Protein AF-A0A353CYJ3-F1 (afdb_monomer_lite)

Radius of gyration: 18.53 Å; chains: 1; bounding box: 49×43×52 Å

Sequence (168 aa):
MKIVYVRSYFSKFKTLYDYLEEALQRAGHEVYPFDYRAYGIPSRIRKYNKYIEDVGLYKINRDFTRLVEEVRPDMLLMLHGFTITASTLQNLKEKYGMITVNWLCDYPREFDIACHYASQFDHFLVSGSDALRRLRLAGHKNVHLFPFACEPLYHKPVELSPEEEKKL

pLDDT: mean 89.21, std 8.88, range [59.59, 98.06]

Foldseek 3Di:
DEEEEEDADDPPDDDPSNLVQVVCVVVVYHYHYDHLCVLDDPPVRCVVDVVSVVVSLVVSLVVVLVVCVVRLGQAYEYEPDPSHPLVSLQVSCVVRVHQYEYEDQDDDPPLVSVLVCLVSGQAYEYQDPVSQVVSVVVVRDRYYHDHDDDRPVPDDDDDDDPVRVVVD

Structure (mmCIF, N/CA/C/O backbone):
data_AF-A0A353CYJ3-F1
#
_entry.id   AF-A0A353CYJ3-F1
#
loop_
_atom_site.group_PDB
_atom_site.id
_atom_site.type_symbol
_atom_site.label_atom_id
_atom_site.label_alt_id
_atom_site.label_comp_id
_atom_site.label_asym_id
_atom_site.label_entity_id
_atom_site.label_seq_id
_atom_site.pdbx_PDB_ins_code
_atom_site.Cartn_x
_atom_site.Cartn_y
_atom_site.Cartn_z
_atom_site.occupancy
_atom_site.B_iso_or_equiv
_atom_site.auth_seq_id
_atom_site.auth_comp_id
_atom_site.auth_asym_id
_atom_site.auth_atom_id
_atom_site.pdbx_PDB_model_num
ATOM 1 N N . MET A 1 1 ? -5.037 -16.426 -2.507 1.00 96.19 1 MET A N 1
ATOM 2 C CA . MET A 1 1 ? -5.559 -15.582 -1.412 1.00 96.19 1 MET A CA 1
ATOM 3 C C . MET A 1 1 ? -6.275 -14.388 -2.013 1.00 96.19 1 MET A C 1
ATOM 5 O O . MET A 1 1 ? -5.956 -14.027 -3.145 1.00 96.19 1 MET A O 1
ATOM 9 N N . LYS A 1 2 ? -7.225 -13.808 -1.282 1.00 98.00 2 LYS A N 1
ATOM 10 C CA . LYS A 1 2 ? -7.931 -12.583 -1.660 1.00 98.00 2 LYS A CA 1
ATOM 11 C C . LYS A 1 2 ? -7.143 -11.373 -1.185 1.00 98.00 2 LYS A C 1
ATOM 13 O O . LYS A 1 2 ? -6.887 -11.229 0.010 1.00 98.00 2 LYS A O 1
ATOM 18 N N . ILE A 1 3 ? -6.770 -10.506 -2.114 1.00 98.00 3 ILE A N 1
ATOM 19 C CA . ILE A 1 3 ? -5.960 -9.321 -1.847 1.00 98.00 3 ILE A CA 1
ATOM 20 C C . ILE A 1 3 ? -6.766 -8.093 -2.238 1.00 98.00 3 ILE A C 1
ATOM 22 O O . ILE A 1 3 ? -7.074 -7.908 -3.414 1.00 98.00 3 ILE A O 1
ATOM 26 N N . VAL A 1 4 ? -7.071 -7.225 -1.275 1.00 97.00 4 VAL A N 1
ATOM 27 C CA . VAL A 1 4 ? -7.493 -5.860 -1.610 1.00 97.00 4 VAL A CA 1
ATOM 28 C C . VAL A 1 4 ? -6.241 -5.045 -1.890 1.00 97.00 4 VAL A C 1
ATOM 30 O O . VAL A 1 4 ? -5.333 -4.967 -1.062 1.00 97.00 4 VAL A O 1
ATOM 33 N N . TYR A 1 5 ? -6.190 -4.449 -3.075 1.00 95.00 5 TYR A N 1
ATOM 34 C CA . TYR A 1 5 ? -5.013 -3.768 -3.594 1.00 95.00 5 TYR A CA 1
ATOM 35 C C . TYR A 1 5 ? -5.312 -2.287 -3.826 1.00 95.00 5 TYR A C 1
ATOM 37 O O . TYR A 1 5 ? -5.994 -1.911 -4.780 1.00 95.00 5 TYR A O 1
ATOM 45 N N . VAL A 1 6 ? -4.828 -1.428 -2.929 1.00 91.62 6 VAL A N 1
ATOM 46 C CA . VAL A 1 6 ? -5.058 0.019 -3.012 1.00 91.62 6 VAL A CA 1
ATOM 47 C C . VAL A 1 6 ? -4.042 0.634 -3.959 1.00 91.62 6 VAL A C 1
ATOM 49 O O . VAL A 1 6 ? -2.834 0.585 -3.715 1.00 91.62 6 VAL A O 1
ATOM 52 N N . ARG A 1 7 ? -4.549 1.244 -5.031 1.00 88.69 7 ARG A N 1
ATOM 53 C CA . ARG A 1 7 ? -3.745 1.745 -6.144 1.00 88.69 7 ARG A CA 1
ATOM 54 C C . ARG A 1 7 ? -4.196 3.116 -6.624 1.00 88.69 7 ARG A C 1
ATOM 56 O O . ARG A 1 7 ? -5.232 3.636 -6.220 1.00 88.69 7 ARG A O 1
ATOM 63 N N . SER A 1 8 ? -3.385 3.684 -7.508 1.00 84.19 8 SER A N 1
ATOM 64 C CA . SER A 1 8 ? -3.654 4.924 -8.227 1.00 84.19 8 SER A CA 1
ATOM 65 C C . SER A 1 8 ? -3.733 4.612 -9.718 1.00 84.19 8 SER A C 1
ATOM 67 O O . SER A 1 8 ? -2.693 4.418 -10.347 1.00 84.19 8 SER A O 1
ATOM 69 N N . TYR A 1 9 ? -4.935 4.590 -10.294 1.00 81.75 9 TYR A N 1
ATOM 70 C CA . TYR A 1 9 ? -5.086 4.281 -11.717 1.00 81.75 9 TYR A CA 1
ATOM 71 C C . TYR A 1 9 ? -4.735 5.476 -12.616 1.00 81.75 9 TYR A C 1
ATOM 73 O O . TYR A 1 9 ? -5.117 6.624 -12.358 1.00 81.75 9 TYR A O 1
ATOM 81 N N . PHE A 1 10 ? -4.026 5.191 -13.710 1.00 80.12 10 PHE A N 1
ATOM 82 C CA . PHE A 1 10 ? -3.697 6.151 -14.759 1.00 80.12 10 PHE A CA 1
ATOM 83 C C . PHE A 1 10 ? -4.074 5.577 -16.126 1.00 80.12 10 PHE A C 1
ATOM 85 O O . PHE A 1 10 ? -3.464 4.637 -16.611 1.00 80.12 10 PHE A O 1
ATOM 92 N N . SER A 1 11 ? -5.052 6.188 -16.796 1.00 79.19 11 SER A N 1
ATOM 93 C CA . SER A 1 11 ? -5.607 5.659 -18.053 1.00 79.19 11 SER A CA 1
ATOM 94 C C . SER A 1 11 ? -4.706 5.806 -19.284 1.00 79.19 11 SER A C 1
ATOM 96 O O . SER A 1 11 ? -5.012 5.237 -20.327 1.00 79.19 11 SER A O 1
ATOM 98 N N . LYS A 1 12 ? -3.632 6.603 -19.210 1.00 84.38 12 LYS A N 1
ATOM 99 C CA . LYS A 1 12 ? -2.816 6.956 -20.386 1.00 84.38 12 LYS A CA 1
ATOM 100 C C . LYS A 1 12 ? -1.708 5.953 -20.700 1.00 84.38 12 LYS A C 1
ATOM 102 O O . LYS A 1 12 ? -1.283 5.886 -21.847 1.00 84.38 12 LYS A O 1
ATOM 107 N N . PHE A 1 13 ? -1.200 5.240 -19.701 1.00 84.75 13 PHE A N 1
ATOM 108 C CA . PHE A 1 13 ? -0.114 4.274 -19.857 1.00 84.75 13 PHE A CA 1
ATOM 109 C C . PHE A 1 13 ? -0.072 3.343 -18.647 1.00 84.75 13 PHE A C 1
ATOM 111 O O . PHE A 1 13 ? -0.499 3.732 -17.560 1.00 84.75 13 PHE A O 1
ATOM 118 N N . LYS A 1 14 ? 0.475 2.135 -18.834 1.00 86.62 14 LYS A N 1
ATOM 119 C CA . LYS A 1 14 ? 0.692 1.196 -17.732 1.00 86.62 14 LYS A CA 1
ATOM 120 C C . LYS A 1 14 ? 1.740 1.730 -16.775 1.00 86.62 14 LYS A C 1
ATOM 122 O O . LYS A 1 14 ? 2.805 2.199 -17.175 1.00 86.62 14 LYS A O 1
ATOM 127 N N . THR A 1 15 ? 1.436 1.608 -15.501 1.00 89.06 15 THR A N 1
ATOM 128 C CA . THR A 1 15 ? 2.282 2.041 -14.402 1.00 89.06 15 THR A CA 1
ATOM 129 C C . THR A 1 15 ? 2.729 0.844 -13.578 1.00 89.06 15 THR A C 1
ATOM 131 O O . THR A 1 15 ? 2.244 -0.272 -13.758 1.00 89.06 15 THR A O 1
ATOM 134 N N . LEU A 1 16 ? 3.621 1.090 -12.616 1.00 88.75 16 LEU A N 1
ATOM 135 C CA . LEU A 1 16 ? 3.968 0.119 -11.578 1.00 88.75 16 LEU A CA 1
ATOM 136 C C . LEU A 1 16 ? 2.727 -0.560 -10.977 1.00 88.75 16 LEU A C 1
ATOM 138 O O . LEU A 1 16 ? 2.743 -1.766 -10.745 1.00 88.75 16 LEU A O 1
ATOM 142 N N . TYR A 1 17 ? 1.654 0.208 -10.760 1.00 90.25 17 TYR A N 1
ATOM 143 C CA . TYR A 1 17 ? 0.425 -0.298 -10.165 1.00 90.25 17 TYR A CA 1
ATOM 144 C C . TYR A 1 17 ? -0.205 -1.418 -11.003 1.00 90.25 17 TYR A C 1
ATOM 146 O O . TYR A 1 17 ? -0.696 -2.395 -10.438 1.00 90.25 17 TYR A O 1
ATOM 154 N N . ASP A 1 18 ? -0.163 -1.288 -12.329 1.00 91.12 18 ASP A N 1
ATOM 155 C CA . ASP A 1 18 ? -0.728 -2.263 -13.262 1.00 91.12 18 ASP A CA 1
ATOM 156 C C . ASP A 1 18 ? 0.155 -3.512 -13.342 1.00 91.12 18 ASP A C 1
ATOM 158 O O . ASP A 1 18 ? -0.346 -4.629 -13.248 1.00 91.12 18 ASP A O 1
ATOM 162 N N . TYR A 1 19 ? 1.481 -3.340 -13.419 1.00 91.56 19 TYR A N 1
ATOM 163 C CA . TYR A 1 19 ? 2.414 -4.472 -13.446 1.00 91.56 19 TYR A CA 1
ATOM 164 C C . TYR A 1 19 ? 2.312 -5.344 -12.192 1.00 91.56 19 TYR A C 1
ATOM 166 O O . TYR A 1 19 ? 2.336 -6.569 -12.290 1.00 91.56 19 TYR A O 1
ATOM 174 N N . LEU A 1 20 ? 2.158 -4.724 -11.020 1.00 91.75 20 LEU A N 1
ATOM 175 C CA . LEU A 1 20 ? 2.014 -5.436 -9.753 1.00 91.75 20 LEU A CA 1
ATOM 176 C C . LEU A 1 20 ? 0.679 -6.167 -9.633 1.00 91.75 20 LEU A C 1
ATOM 178 O O . LEU A 1 20 ? 0.658 -7.303 -9.171 1.00 91.75 20 LEU A O 1
ATOM 182 N N . GLU A 1 21 ? -0.422 -5.552 -10.068 1.00 93.62 21 GLU A N 1
ATOM 183 C CA . GLU A 1 21 ? -1.724 -6.223 -10.099 1.00 93.62 21 GLU A CA 1
ATOM 184 C C . GLU A 1 21 ? -1.678 -7.470 -10.984 1.00 93.62 21 GLU A C 1
ATOM 186 O O . GLU A 1 21 ? -2.061 -8.554 -10.544 1.00 93.62 21 GLU A O 1
ATOM 191 N N . GLU A 1 22 ? -1.126 -7.341 -12.193 1.00 93.38 22 GLU A N 1
ATOM 192 C CA . GLU A 1 22 ? -0.970 -8.471 -13.106 1.00 93.38 22 GLU A CA 1
ATOM 193 C C . GLU A 1 22 ? -0.032 -9.545 -12.529 1.00 93.38 22 GLU A C 1
ATOM 195 O O . GLU A 1 22 ? -0.289 -10.739 -12.685 1.00 93.38 22 GLU A O 1
ATOM 200 N N . ALA A 1 23 ? 1.050 -9.152 -11.848 1.00 93.31 23 ALA A N 1
ATOM 201 C CA . ALA A 1 23 ? 1.973 -10.089 -11.209 1.00 93.31 23 ALA A CA 1
ATOM 202 C C . ALA A 1 23 ? 1.305 -10.873 -10.069 1.00 93.31 23 ALA A C 1
ATOM 204 O O . ALA A 1 23 ? 1.476 -12.090 -9.985 1.00 93.31 23 ALA A O 1
ATOM 205 N N . LEU A 1 24 ? 0.498 -10.212 -9.233 1.00 95.06 24 LEU A N 1
ATOM 206 C CA . LEU A 1 24 ? -0.276 -10.861 -8.170 1.00 95.06 24 LEU A CA 1
ATOM 207 C C . LEU A 1 24 ? -1.315 -11.836 -8.741 1.00 95.06 24 LEU A C 1
ATOM 209 O O . LEU A 1 24 ? -1.456 -12.951 -8.240 1.00 95.06 24 LEU A O 1
ATOM 213 N N . GLN A 1 25 ? -2.002 -11.450 -9.817 1.00 96.31 25 GLN A N 1
ATOM 214 C CA . GLN A 1 25 ? -2.949 -12.326 -10.512 1.00 96.31 25 GLN A CA 1
ATOM 215 C C . GLN A 1 25 ? -2.245 -13.556 -11.100 1.00 96.31 25 GLN A C 1
ATOM 217 O O . GLN A 1 25 ? -2.704 -14.681 -10.903 1.00 96.31 25 GLN A O 1
ATOM 222 N N . ARG A 1 26 ? -1.089 -13.377 -11.758 1.00 95.19 26 ARG A N 1
ATOM 223 C CA . ARG A 1 26 ? -0.274 -14.490 -12.284 1.00 95.19 26 ARG A CA 1
ATOM 224 C C . ARG A 1 26 ? 0.255 -15.415 -11.191 1.00 95.19 26 ARG A C 1
ATOM 226 O O . ARG A 1 26 ? 0.405 -16.607 -11.439 1.00 95.19 26 ARG A O 1
ATOM 233 N N . ALA A 1 27 ? 0.497 -14.893 -9.991 1.00 95.25 27 ALA A N 1
ATOM 234 C CA . ALA A 1 27 ? 0.847 -15.693 -8.819 1.00 95.25 27 ALA A CA 1
ATOM 235 C C . ALA A 1 27 ? -0.341 -16.504 -8.249 1.00 95.25 27 ALA A C 1
ATOM 237 O O . ALA A 1 27 ? -0.180 -17.215 -7.258 1.00 95.25 27 ALA A O 1
ATOM 238 N N . GLY A 1 28 ? -1.532 -16.424 -8.859 1.00 97.69 28 GLY A N 1
ATOM 239 C CA . GLY A 1 28 ? -2.719 -17.179 -8.454 1.00 97.69 28 GLY A CA 1
ATOM 240 C C . GLY A 1 28 ? -3.499 -16.527 -7.312 1.00 97.69 28 GLY A C 1
ATOM 241 O O . GLY A 1 28 ? -4.145 -17.217 -6.521 1.00 97.69 28 GLY A O 1
ATOM 242 N N . HIS A 1 29 ? -3.404 -15.206 -7.156 1.00 98.06 29 HIS A N 1
ATOM 243 C CA . HIS A 1 29 ? -4.178 -14.462 -6.165 1.00 98.06 29 HIS A CA 1
ATOM 244 C C . HIS A 1 29 ? -5.420 -13.818 -6.786 1.00 98.06 29 HIS A C 1
ATOM 246 O O . HIS A 1 29 ? -5.403 -13.361 -7.927 1.00 98.06 29 HIS A O 1
ATOM 252 N N . GLU A 1 30 ? -6.496 -13.748 -6.006 1.00 98.06 30 GLU A N 1
ATOM 253 C CA .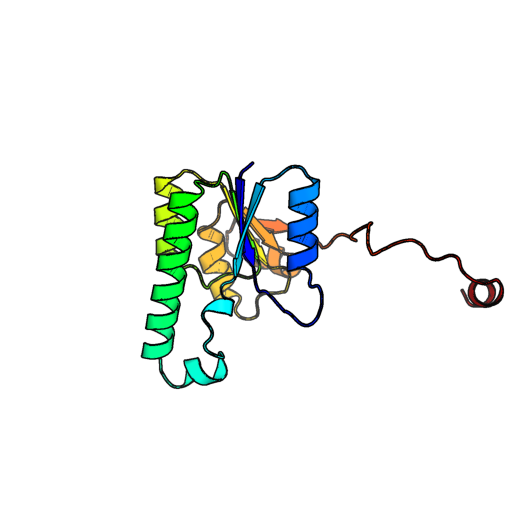 GLU A 1 30 ? -7.692 -12.987 -6.356 1.00 98.06 30 GLU A CA 1
ATOM 254 C C . GLU A 1 30 ? -7.462 -11.537 -5.935 1.00 98.06 30 GLU A C 1
ATOM 256 O O . GLU A 1 30 ? -7.391 -11.236 -4.743 1.00 98.06 30 GLU A O 1
ATOM 261 N N . VAL A 1 31 ? -7.290 -10.642 -6.907 1.00 97.88 31 VAL A N 1
ATOM 262 C CA . VAL A 1 31 ? -6.934 -9.243 -6.650 1.00 97.88 31 VAL A CA 1
ATOM 263 C C . VAL A 1 31 ? -8.147 -8.345 -6.852 1.00 97.88 31 VAL A C 1
ATOM 265 O O . VAL A 1 31 ? -8.756 -8.339 -7.919 1.00 97.88 31 VAL A O 1
ATOM 268 N N . TYR A 1 32 ? -8.461 -7.556 -5.829 1.00 97.00 32 TYR A N 1
ATOM 269 C CA . TYR A 1 32 ? -9.568 -6.608 -5.794 1.00 97.00 32 TYR A CA 1
ATOM 270 C C . TYR A 1 32 ? -9.002 -5.185 -5.727 1.00 97.00 32 TYR A C 1
ATOM 272 O O . TYR A 1 32 ? -8.662 -4.704 -4.638 1.00 97.00 32 TYR A O 1
ATOM 280 N N . PRO A 1 33 ? -8.833 -4.505 -6.874 1.00 94.19 33 PRO A N 1
ATOM 281 C CA . PRO A 1 33 ? -8.248 -3.176 -6.900 1.00 94.19 33 PRO A CA 1
ATOM 282 C C . PRO A 1 33 ? -9.196 -2.134 -6.297 1.00 94.19 33 PRO A C 1
ATOM 284 O O . PRO A 1 33 ? -10.379 -2.076 -6.628 1.00 94.19 33 PRO A O 1
ATOM 287 N N . PHE A 1 34 ? -8.649 -1.245 -5.472 1.00 93.75 34 PHE A N 1
ATOM 288 C CA . PHE A 1 34 ? -9.327 -0.051 -4.978 1.00 93.75 34 PHE A CA 1
ATOM 289 C C . PHE A 1 34 ? -8.580 1.194 -5.459 1.00 93.75 34 PHE A C 1
ATOM 291 O O . PHE A 1 34 ? -7.478 1.489 -4.991 1.00 93.75 34 PHE A O 1
ATOM 298 N N . ASP A 1 35 ? -9.171 1.922 -6.408 1.00 90.19 35 ASP A N 1
ATOM 299 C CA . ASP A 1 35 ? -8.594 3.158 -6.936 1.00 90.19 35 ASP A CA 1
ATOM 300 C C . ASP A 1 35 ? -9.099 4.381 -6.165 1.00 90.19 35 ASP A C 1
ATOM 302 O O . ASP A 1 35 ? -10.211 4.871 -6.374 1.00 90.19 35 ASP A O 1
ATOM 306 N N . TYR A 1 36 ? -8.250 4.928 -5.297 1.00 82.94 36 TYR A N 1
ATOM 307 C CA . TYR A 1 36 ? -8.608 6.114 -4.520 1.00 82.94 36 TYR A CA 1
ATOM 308 C C . TYR A 1 36 ? -8.691 7.388 -5.381 1.00 82.94 36 TYR A C 1
ATOM 310 O O . TYR A 1 36 ? -9.268 8.389 -4.947 1.00 82.94 36 TYR A O 1
ATOM 318 N N . ARG A 1 37 ? -8.135 7.393 -6.603 1.00 78.06 37 ARG A N 1
ATOM 319 C CA . ARG A 1 37 ? -8.169 8.570 -7.490 1.00 78.06 37 ARG A CA 1
ATOM 320 C C . ARG A 1 37 ? -9.506 8.762 -8.182 1.00 78.06 37 ARG A C 1
ATOM 322 O O . ARG A 1 37 ? -9.809 9.895 -8.559 1.00 78.06 37 ARG A O 1
ATOM 329 N N . ALA A 1 38 ? -10.330 7.719 -8.257 1.00 77.75 38 ALA A N 1
ATOM 330 C CA . ALA A 1 38 ? -11.704 7.804 -8.744 1.00 77.75 38 ALA A CA 1
ATOM 331 C C . ALA A 1 38 ? -12.562 8.813 -7.950 1.00 77.75 38 ALA A C 1
ATOM 333 O O . ALA A 1 38 ? -13.542 9.345 -8.464 1.00 77.75 38 ALA A O 1
ATOM 334 N N . TYR A 1 39 ? -12.162 9.137 -6.715 1.00 73.88 39 TYR A N 1
ATOM 335 C CA . TYR A 1 39 ? -12.851 10.085 -5.835 1.00 73.88 39 TYR A CA 1
ATOM 336 C C . TYR A 1 39 ? -12.506 11.559 -6.108 1.00 73.88 39 TYR A C 1
ATOM 338 O O . TYR A 1 39 ? -13.093 12.447 -5.495 1.00 73.88 39 TYR A O 1
ATOM 346 N N . GLY A 1 40 ? -11.597 11.815 -7.057 1.00 62.00 40 GLY A N 1
ATOM 347 C CA . GLY A 1 40 ? -11.664 12.959 -7.962 1.00 62.00 40 GLY A CA 1
ATOM 348 C C . GLY A 1 40 ? -11.851 14.339 -7.338 1.00 62.00 40 GLY A C 1
ATOM 349 O O . GLY A 1 40 ? -12.801 15.029 -7.684 1.00 62.00 40 GLY A O 1
ATOM 350 N N . ILE A 1 41 ? -10.912 14.795 -6.503 1.00 62.72 41 ILE A N 1
ATOM 351 C CA . ILE A 1 41 ? -10.714 16.237 -6.287 1.00 62.72 41 ILE A CA 1
ATOM 352 C C . ILE A 1 41 ? -9.221 16.525 -6.425 1.00 62.72 41 ILE A C 1
ATOM 354 O O . ILE A 1 41 ? -8.438 16.059 -5.590 1.00 62.72 41 ILE A O 1
ATOM 358 N N . PRO A 1 42 ? -8.797 17.254 -7.477 1.00 65.12 42 PRO A N 1
ATOM 359 C CA . PRO A 1 42 ? -7.402 17.619 -7.664 1.00 65.12 42 PRO A CA 1
ATOM 360 C C . PRO A 1 42 ? -6.823 18.207 -6.379 1.00 65.12 42 PRO A C 1
ATOM 362 O O . PRO A 1 42 ? -7.428 19.085 -5.761 1.00 65.12 42 PRO A O 1
ATOM 365 N N . SER A 1 43 ? -5.629 17.759 -5.991 1.00 61.47 43 SER A N 1
ATOM 366 C CA . SER A 1 43 ? -4.955 18.217 -4.767 1.00 61.47 43 SER A CA 1
ATOM 367 C C . SER A 1 43 ? -4.822 19.742 -4.700 1.00 61.47 43 SER A C 1
ATOM 369 O O . SER A 1 43 ? -4.863 20.324 -3.622 1.00 61.47 43 SER A O 1
ATOM 371 N N . ARG A 1 44 ? -4.732 20.406 -5.860 1.00 63.88 44 ARG A N 1
ATOM 372 C CA . ARG A 1 44 ? -4.721 21.870 -5.981 1.00 63.88 44 ARG A CA 1
ATOM 373 C C . ARG A 1 44 ? -6.016 22.527 -5.500 1.00 63.88 44 ARG A C 1
ATOM 375 O O . ARG A 1 44 ? -5.941 23.607 -4.945 1.00 63.88 44 ARG A O 1
ATOM 382 N N . ILE A 1 45 ? -7.168 21.884 -5.685 1.00 63.16 45 ILE A N 1
ATOM 383 C CA . ILE A 1 45 ? -8.483 22.396 -5.270 1.00 63.16 45 ILE A CA 1
ATOM 384 C C . ILE A 1 45 ? -8.741 22.070 -3.791 1.00 63.16 45 ILE A C 1
ATOM 386 O O . ILE A 1 45 ? -9.213 22.932 -3.055 1.00 63.16 45 ILE A O 1
ATOM 390 N N . ARG A 1 46 ? -8.340 20.874 -3.322 1.00 59.59 46 ARG A N 1
ATOM 391 C CA . ARG A 1 46 ? -8.419 20.479 -1.896 1.00 59.59 46 ARG A CA 1
ATOM 392 C C . ARG A 1 46 ? -7.731 21.477 -0.962 1.00 59.59 46 ARG A C 1
ATOM 394 O O . ARG A 1 46 ? -8.277 21.801 0.084 1.00 59.59 46 ARG A O 1
ATOM 401 N N . LYS A 1 47 ? -6.586 22.031 -1.377 1.00 63.69 47 LYS A N 1
ATOM 402 C CA . LYS A 1 47 ? -5.811 22.999 -0.579 1.00 63.69 47 LYS A CA 1
ATOM 403 C C . LYS A 1 47 ? -6.559 24.288 -0.222 1.00 63.69 47 LYS A C 1
ATOM 405 O O . LYS A 1 47 ? -6.163 24.948 0.730 1.00 63.69 47 LYS A O 1
ATOM 410 N N . TYR A 1 48 ? -7.605 24.654 -0.964 1.00 67.25 48 TYR A N 1
ATOM 411 C CA . TYR A 1 48 ? -8.361 25.884 -0.713 1.00 67.25 48 TYR A CA 1
ATOM 412 C C . TYR A 1 48 ? -9.577 25.675 0.194 1.00 67.25 48 TYR A C 1
ATOM 414 O O . TYR A 1 48 ? -10.110 26.651 0.716 1.00 67.25 48 TYR A O 1
ATOM 422 N N . ASN A 1 49 ? -10.031 24.432 0.394 1.00 72.94 49 ASN A N 1
ATOM 423 C CA . ASN A 1 49 ? -11.204 24.151 1.214 1.00 72.94 49 ASN A CA 1
ATOM 424 C C . ASN A 1 49 ? -11.088 22.795 1.925 1.00 72.94 49 ASN A C 1
ATOM 426 O O . ASN A 1 49 ? -11.335 21.737 1.342 1.00 72.94 49 ASN A O 1
ATOM 430 N N . LYS A 1 50 ? -10.779 22.858 3.224 1.00 74.00 50 LYS A N 1
ATOM 431 C CA . LYS A 1 50 ? -10.647 21.700 4.117 1.00 74.00 50 LYS A CA 1
ATOM 432 C C . LYS A 1 50 ? -11.912 20.831 4.168 1.00 74.00 50 LYS A C 1
ATOM 434 O O . LYS A 1 50 ? -11.811 19.613 4.200 1.00 74.00 50 LYS A O 1
ATOM 439 N N . TYR A 1 51 ? -13.100 21.432 4.096 1.00 77.62 51 TYR A N 1
ATOM 440 C CA . TYR A 1 51 ? -14.364 20.690 4.136 1.00 77.62 51 TYR A CA 1
ATOM 441 C C . TYR A 1 51 ? -14.520 19.751 2.932 1.00 77.62 51 TYR A C 1
ATOM 443 O O . TYR A 1 51 ? -14.968 18.615 3.064 1.00 77.62 51 TYR A O 1
ATOM 451 N N . ILE A 1 52 ? -14.099 20.206 1.750 1.00 76.81 52 ILE A N 1
ATOM 452 C CA . ILE A 1 52 ? -14.130 19.406 0.520 1.00 76.81 52 ILE A CA 1
ATOM 453 C C . ILE A 1 52 ? -13.172 18.208 0.627 1.00 76.81 52 ILE A C 1
ATOM 455 O O . ILE A 1 52 ? -13.489 17.103 0.183 1.00 76.81 52 ILE A O 1
ATOM 459 N N . GLU A 1 53 ? -12.007 18.420 1.235 1.00 76.81 53 GLU A N 1
ATOM 460 C CA . GLU A 1 53 ? -11.050 17.360 1.537 1.00 76.81 53 GLU A CA 1
ATOM 461 C C . GLU A 1 53 ? -11.611 16.335 2.532 1.00 76.81 53 GLU A C 1
ATOM 463 O O . GLU A 1 53 ? -11.540 15.136 2.256 1.00 76.81 53 GLU A O 1
ATOM 468 N N . ASP A 1 54 ? -12.224 16.790 3.623 1.00 81.56 54 ASP A N 1
ATOM 469 C CA . ASP A 1 54 ? -12.781 15.923 4.664 1.00 81.56 54 ASP A CA 1
ATOM 470 C C . ASP A 1 54 ? -13.944 15.066 4.130 1.00 81.56 54 ASP A C 1
ATOM 472 O O . ASP A 1 54 ? -13.992 13.857 4.369 1.00 81.56 54 ASP A O 1
ATOM 476 N N . VAL A 1 55 ? -14.844 15.646 3.324 1.00 83.25 55 VAL A N 1
ATOM 477 C CA . VAL A 1 55 ? -15.932 14.900 2.662 1.00 83.25 55 VAL A CA 1
ATOM 478 C C . VAL A 1 55 ? -15.378 13.870 1.673 1.00 83.25 55 VAL A C 1
ATOM 480 O O . VAL A 1 55 ? -15.859 12.734 1.620 1.00 83.25 55 VAL A O 1
ATOM 483 N N . GLY A 1 56 ? -14.347 14.239 0.906 1.00 84.12 56 GLY A N 1
ATOM 484 C CA . GLY A 1 56 ? -13.664 13.320 -0.003 1.00 84.12 56 GLY A CA 1
ATOM 485 C C . GLY A 1 56 ? -13.036 12.140 0.741 1.00 84.12 56 GLY A C 1
ATOM 486 O O . GLY A 1 56 ? -13.251 10.989 0.363 1.00 84.12 56 GLY A O 1
ATOM 487 N N . LEU A 1 57 ? -12.318 12.410 1.835 1.00 85.31 57 LEU A N 1
ATOM 488 C CA . LEU A 1 57 ? -11.709 11.385 2.687 1.00 85.31 57 LEU A CA 1
ATOM 489 C C . LEU A 1 57 ? -12.757 10.477 3.334 1.00 85.31 57 LEU A C 1
ATOM 491 O O . LEU A 1 57 ? -12.578 9.257 3.326 1.00 85.31 57 LEU A O 1
ATOM 495 N N . TYR A 1 58 ? -13.860 11.036 3.835 1.00 88.62 58 TYR A N 1
ATOM 496 C CA . TYR A 1 58 ? -14.970 10.253 4.376 1.00 88.62 58 TYR A CA 1
ATOM 497 C C . TYR A 1 58 ? -15.527 9.285 3.328 1.00 88.62 58 TYR A C 1
ATOM 499 O O . TYR A 1 58 ? -15.677 8.093 3.598 1.00 88.62 58 TYR A O 1
ATOM 507 N N . LYS A 1 59 ? -15.782 9.772 2.107 1.00 89.94 59 LYS A N 1
ATOM 508 C CA . LYS A 1 59 ? -16.308 8.941 1.020 1.00 89.94 59 LYS A CA 1
ATOM 509 C C . LYS A 1 59 ? -15.339 7.816 0.639 1.00 89.94 59 LYS A C 1
ATOM 511 O O . LYS A 1 59 ? -15.780 6.676 0.514 1.00 89.94 59 LYS A O 1
ATOM 516 N N . ILE A 1 60 ? -14.044 8.123 0.515 1.00 90.69 60 ILE A N 1
ATOM 517 C CA . ILE A 1 60 ? -12.998 7.130 0.223 1.00 90.69 60 ILE A CA 1
ATOM 518 C C . ILE A 1 60 ? -12.987 6.035 1.295 1.00 90.69 60 ILE A C 1
ATOM 520 O O . ILE A 1 60 ? -13.050 4.857 0.962 1.00 90.69 60 ILE A O 1
ATOM 524 N N . ASN A 1 61 ? -12.948 6.406 2.578 1.00 93.19 61 ASN A N 1
ATOM 525 C CA . ASN A 1 61 ? -12.856 5.439 3.676 1.00 93.19 61 ASN A CA 1
ATOM 526 C C . ASN A 1 61 ? -14.136 4.608 3.835 1.00 93.19 61 ASN A C 1
ATOM 528 O O . ASN A 1 61 ? -14.058 3.412 4.118 1.00 93.19 61 ASN A O 1
ATOM 532 N N . ARG A 1 62 ? -15.311 5.203 3.599 1.00 94.06 62 ARG A N 1
ATOM 533 C CA . ARG A 1 62 ? -16.593 4.488 3.596 1.00 94.06 62 ARG A CA 1
ATOM 534 C C . ARG A 1 62 ? -16.646 3.430 2.497 1.00 94.06 62 ARG A C 1
ATOM 536 O O . ARG A 1 62 ? -17.039 2.298 2.759 1.00 94.06 62 ARG A O 1
ATOM 543 N N . ASP A 1 63 ? -16.286 3.793 1.273 1.00 94.38 63 ASP A N 1
ATOM 544 C CA . ASP A 1 63 ? -16.374 2.871 0.141 1.00 94.38 63 ASP A CA 1
ATOM 545 C C . ASP A 1 63 ? -15.263 1.810 0.199 1.00 94.38 63 ASP A C 1
ATOM 547 O O . ASP A 1 63 ? -15.518 0.645 -0.094 1.00 94.38 63 ASP A O 1
ATOM 551 N N . PHE A 1 64 ? -14.071 2.178 0.680 1.00 95.19 64 PHE A N 1
ATOM 552 C CA . PHE A 1 64 ? -13.012 1.223 1.004 1.00 95.19 64 PHE A CA 1
ATOM 553 C C . PHE A 1 64 ? -13.468 0.205 2.053 1.00 95.19 64 PHE A C 1
ATOM 555 O O . PHE A 1 64 ? -13.285 -0.995 1.866 1.00 95.19 64 PHE A O 1
ATOM 562 N N . THR A 1 65 ? -14.108 0.677 3.129 1.00 96.44 65 THR A N 1
ATOM 563 C CA . THR A 1 65 ? -14.690 -0.191 4.160 1.00 96.44 65 THR A CA 1
ATOM 564 C C . THR A 1 65 ? -15.638 -1.192 3.520 1.00 96.44 65 THR A C 1
ATOM 566 O O . THR A 1 65 ? -15.405 -2.386 3.661 1.00 96.44 65 THR A O 1
ATOM 569 N N . ARG A 1 66 ? -16.628 -0.728 2.744 1.00 96.94 66 ARG A N 1
ATOM 570 C CA . ARG A 1 66 ? -17.602 -1.597 2.059 1.00 96.94 66 ARG A CA 1
ATOM 571 C C . ARG A 1 66 ? -16.932 -2.688 1.229 1.00 96.94 66 ARG A C 1
ATOM 573 O O . ARG A 1 66 ? -17.268 -3.853 1.406 1.00 96.94 66 ARG A O 1
ATOM 580 N N . LEU A 1 67 ? -15.938 -2.330 0.412 1.00 97.12 67 LEU A N 1
ATOM 581 C CA . LEU A 1 67 ? -15.186 -3.307 -0.377 1.00 97.12 67 LEU A CA 1
ATOM 582 C C . LEU A 1 67 ? -14.543 -4.381 0.514 1.00 97.12 67 LEU A C 1
ATOM 584 O O . LEU A 1 67 ? -14.643 -5.568 0.220 1.00 97.12 67 LEU A O 1
ATOM 588 N N . VAL A 1 68 ? -13.897 -3.984 1.613 1.00 97.00 68 VAL A N 1
ATOM 589 C CA . VAL A 1 68 ? -13.270 -4.931 2.548 1.00 97.00 68 VAL A CA 1
ATOM 590 C C . VAL A 1 68 ? -14.317 -5.816 3.236 1.00 97.00 68 VAL A C 1
ATOM 592 O O . VAL A 1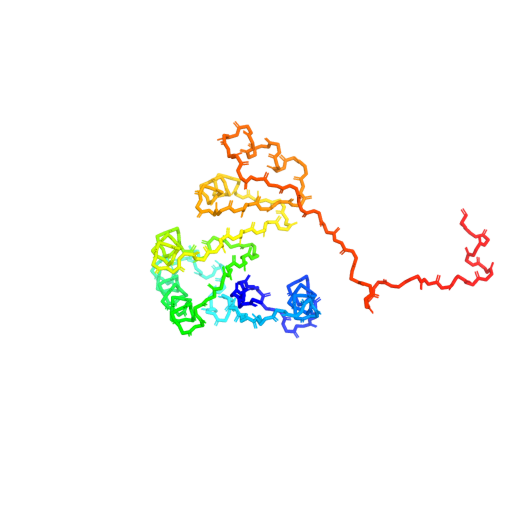 68 ? -14.079 -7.012 3.408 1.00 97.00 68 VAL A O 1
ATOM 595 N N . GLU A 1 69 ? -15.484 -5.273 3.599 1.00 97.00 69 GLU A N 1
ATOM 596 C CA . GLU A 1 69 ? -16.571 -6.053 4.209 1.00 97.00 69 GLU A CA 1
ATOM 597 C C . GLU A 1 69 ? -17.178 -7.080 3.245 1.00 97.00 69 GLU A C 1
ATOM 599 O O . GLU A 1 69 ? -17.547 -8.169 3.688 1.00 97.00 69 GLU A O 1
ATOM 604 N N . GLU A 1 70 ? -17.269 -6.742 1.958 1.00 97.50 70 GLU A N 1
ATOM 605 C CA . GLU A 1 70 ? -17.786 -7.605 0.892 1.00 97.50 70 GLU A CA 1
ATOM 606 C C . GLU A 1 70 ? -16.781 -8.696 0.503 1.00 97.50 70 GLU A C 1
ATOM 608 O O . GLU A 1 70 ? -17.128 -9.874 0.431 1.00 97.50 70 GLU A O 1
ATOM 613 N N . VAL A 1 71 ? -15.520 -8.316 0.276 1.00 97.56 71 VAL A N 1
ATOM 614 C CA . VAL A 1 71 ? -14.473 -9.226 -0.212 1.00 97.56 71 VAL A CA 1
ATOM 615 C C . VAL A 1 71 ? -13.979 -10.164 0.885 1.00 97.56 71 VAL A C 1
ATOM 617 O O . VAL A 1 71 ? -13.713 -11.337 0.603 1.00 97.56 71 VAL A O 1
ATOM 620 N N . ARG A 1 72 ? -13.851 -9.648 2.118 1.00 96.62 72 ARG A N 1
ATOM 621 C CA . ARG A 1 72 ? -13.155 -10.297 3.243 1.00 96.62 72 ARG A CA 1
ATOM 622 C C . ARG A 1 72 ? -11.751 -10.768 2.834 1.00 96.62 72 ARG A C 1
ATOM 624 O O . ARG A 1 72 ? -11.524 -11.971 2.718 1.00 96.62 72 ARG A O 1
ATOM 631 N N . PRO A 1 73 ? -10.831 -9.832 2.540 1.00 97.50 73 PRO A N 1
ATOM 632 C CA . PRO A 1 73 ? -9.506 -10.181 2.051 1.00 97.50 73 PRO A CA 1
ATOM 633 C C . PRO A 1 73 ? -8.645 -10.842 3.128 1.00 97.50 73 PRO A C 1
ATOM 635 O O . PRO A 1 73 ? -8.717 -10.481 4.300 1.00 97.50 73 PRO A O 1
ATOM 638 N N . ASP A 1 74 ? -7.759 -11.736 2.696 1.00 97.88 74 ASP A N 1
ATOM 639 C CA . ASP A 1 74 ? -6.686 -12.287 3.529 1.00 97.88 74 ASP A CA 1
ATOM 640 C C . ASP A 1 74 ? -5.579 -11.238 3.755 1.00 97.88 74 ASP A C 1
ATOM 642 O O . ASP A 1 74 ? -4.909 -11.217 4.790 1.00 97.88 74 ASP A O 1
ATOM 646 N N . MET A 1 75 ? -5.388 -10.346 2.774 1.00 97.38 75 MET A N 1
ATOM 647 C CA . MET A 1 75 ? -4.357 -9.313 2.786 1.00 97.38 75 MET A CA 1
ATOM 648 C C . MET A 1 75 ? -4.857 -7.988 2.203 1.00 97.38 75 MET A C 1
ATOM 650 O O . MET A 1 75 ? -5.529 -7.941 1.171 1.00 97.38 75 MET A O 1
ATOM 654 N N . LEU A 1 76 ? -4.441 -6.895 2.834 1.00 96.12 76 LEU A N 1
ATOM 655 C CA . LEU A 1 76 ? -4.501 -5.549 2.287 1.00 96.12 76 LEU A CA 1
ATOM 656 C C . LEU A 1 76 ? -3.100 -5.129 1.844 1.00 96.12 76 LEU A C 1
ATOM 658 O O . LEU A 1 76 ? -2.207 -4.995 2.680 1.00 96.12 76 LEU A O 1
ATOM 662 N N . LEU A 1 77 ? -2.927 -4.867 0.549 1.00 95.69 77 LEU A N 1
ATOM 663 C CA . LEU A 1 77 ? -1.705 -4.291 -0.003 1.00 95.69 77 LEU A CA 1
ATOM 664 C C . LEU A 1 77 ? -1.967 -2.854 -0.447 1.00 95.69 77 LEU A C 1
ATOM 666 O O . LEU A 1 77 ? -2.750 -2.602 -1.362 1.00 95.69 77 LEU A O 1
ATOM 670 N N . MET A 1 78 ? -1.290 -1.907 0.191 1.00 93.00 78 MET A N 1
ATOM 671 C CA . MET A 1 78 ? -1.426 -0.486 -0.089 1.00 93.00 78 MET A CA 1
ATOM 672 C C . MET A 1 78 ? -0.183 0.058 -0.776 1.00 93.00 78 MET A C 1
ATOM 674 O O . MET A 1 78 ? 0.914 -0.007 -0.227 1.00 93.00 78 MET A O 1
ATOM 678 N N . LEU A 1 79 ? -0.356 0.622 -1.970 1.00 89.31 79 LEU A N 1
ATOM 679 C CA . LEU A 1 79 ? 0.707 1.343 -2.657 1.00 89.31 79 LEU A CA 1
ATOM 680 C C . LEU A 1 79 ? 0.550 2.842 -2.447 1.00 89.31 79 LEU A C 1
ATOM 682 O O . LEU A 1 79 ? -0.443 3.436 -2.871 1.00 89.31 79 LEU A O 1
ATOM 686 N N . HIS A 1 80 ? 1.567 3.463 -1.846 1.00 74.31 80 HIS A N 1
ATOM 687 C CA . HIS A 1 80 ? 1.616 4.913 -1.628 1.00 74.31 80 HIS A CA 1
ATOM 688 C C . HIS A 1 80 ? 0.399 5.486 -0.883 1.00 74.31 80 HIS A C 1
ATOM 690 O O . HIS A 1 80 ? -0.144 6.523 -1.276 1.00 74.31 80 HIS A O 1
ATOM 696 N N . GLY A 1 81 ? -0.060 4.826 0.182 1.00 66.44 81 GLY A N 1
ATOM 697 C CA . GLY A 1 81 ? -1.303 5.223 0.834 1.00 66.44 81 GLY A CA 1
ATOM 698 C C . GLY A 1 81 ? -1.140 5.790 2.240 1.00 66.44 81 GLY A C 1
ATOM 699 O O . GLY A 1 81 ? -0.726 5.103 3.165 1.00 66.44 81 GLY A O 1
ATOM 700 N N . PHE A 1 82 ? -1.591 7.037 2.391 1.00 68.38 82 PHE A N 1
ATOM 701 C CA . PHE A 1 82 ? -2.055 7.631 3.655 1.00 68.38 82 PHE A CA 1
ATOM 702 C C . PHE A 1 82 ? -3.521 8.098 3.540 1.00 68.38 82 PHE A C 1
ATOM 704 O O . PHE A 1 82 ? -4.000 8.909 4.328 1.00 68.38 82 PHE A O 1
ATOM 711 N N . THR A 1 83 ? -4.218 7.676 2.477 1.00 78.19 83 THR A N 1
ATOM 712 C CA . THR A 1 83 ? -5.580 8.134 2.144 1.00 78.19 83 THR A CA 1
ATOM 713 C C . THR A 1 83 ? -6.654 7.336 2.880 1.00 78.19 83 THR A C 1
ATOM 715 O O . THR A 1 83 ? -7.717 7.872 3.199 1.00 78.19 83 THR A O 1
ATOM 718 N N . ILE A 1 84 ? -6.366 6.069 3.180 1.00 89.19 84 ILE A N 1
ATOM 719 C CA . ILE A 1 84 ? -7.131 5.307 4.163 1.00 89.19 84 ILE A CA 1
ATOM 720 C C . ILE A 1 84 ? -6.638 5.740 5.539 1.00 89.19 84 ILE A C 1
ATOM 722 O O . ILE A 1 84 ? -5.436 5.707 5.799 1.00 89.19 84 ILE A O 1
ATOM 726 N N . THR A 1 85 ? -7.547 6.186 6.400 1.00 89.62 85 THR A N 1
ATOM 727 C CA . THR A 1 85 ? -7.179 6.691 7.722 1.00 89.62 85 THR A CA 1
ATOM 728 C C . THR A 1 85 ? -6.673 5.559 8.609 1.00 89.62 85 THR A C 1
ATOM 730 O O . THR A 1 85 ? -7.149 4.426 8.516 1.00 89.62 85 THR A O 1
ATOM 733 N N . ALA A 1 86 ? -5.767 5.881 9.536 1.00 89.06 86 ALA A N 1
ATOM 734 C CA . ALA A 1 86 ? -5.309 4.935 10.555 1.00 89.06 86 ALA A CA 1
ATOM 735 C C . ALA A 1 86 ? -6.483 4.305 11.330 1.00 89.06 86 ALA A C 1
ATOM 737 O O . ALA A 1 86 ? -6.492 3.098 11.541 1.00 89.06 86 ALA A O 1
ATOM 738 N N . SER A 1 87 ? -7.515 5.091 11.662 1.00 91.50 87 SER A N 1
ATOM 739 C CA . SER A 1 87 ? -8.725 4.592 12.331 1.00 91.50 87 SER A CA 1
ATOM 740 C C . SER A 1 87 ? -9.483 3.551 11.503 1.00 91.50 87 SER A C 1
ATOM 742 O O . SER A 1 87 ? -9.874 2.513 12.026 1.00 91.50 87 SER A O 1
ATOM 744 N N . THR A 1 88 ? -9.671 3.795 10.204 1.00 93.75 88 THR A N 1
ATOM 745 C CA . THR A 1 88 ? -10.356 2.855 9.304 1.00 93.75 88 THR A CA 1
ATOM 746 C C . THR A 1 88 ? -9.542 1.574 9.156 1.00 93.75 88 THR A C 1
ATOM 748 O O . THR A 1 88 ? -10.094 0.480 9.238 1.00 93.75 88 THR A O 1
ATOM 751 N N . LEU A 1 89 ? -8.223 1.706 8.992 1.00 93.19 89 LEU A N 1
ATOM 752 C CA . LEU A 1 89 ? -7.309 0.575 8.890 1.00 93.19 89 LEU A CA 1
ATOM 753 C C . LEU A 1 89 ? -7.328 -0.296 10.154 1.00 93.19 89 LEU A C 1
ATOM 755 O O . LEU A 1 89 ? -7.510 -1.505 10.036 1.00 93.19 89 LEU A O 1
ATOM 759 N N . GLN A 1 90 ? -7.184 0.306 11.339 1.00 92.94 90 GLN A N 1
ATOM 760 C CA . GLN A 1 90 ? -7.215 -0.407 12.621 1.00 92.94 90 GLN A CA 1
ATOM 761 C C . GLN A 1 90 ? -8.542 -1.145 12.816 1.00 92.94 90 GLN A C 1
ATOM 763 O O . GLN A 1 90 ? -8.531 -2.352 13.039 1.00 92.94 90 GLN A O 1
ATOM 768 N N . ASN A 1 91 ? -9.675 -0.462 12.619 1.00 95.06 91 ASN A N 1
ATOM 769 C CA . ASN A 1 91 ? -11.001 -1.066 12.770 1.00 95.06 91 ASN A CA 1
ATOM 770 C C . ASN A 1 91 ? -11.185 -2.295 11.867 1.00 95.06 91 ASN A C 1
ATOM 772 O O . ASN A 1 91 ? -11.689 -3.327 12.302 1.00 95.06 91 ASN A O 1
ATOM 776 N N . LEU A 1 92 ? -10.786 -2.198 10.595 1.00 95.00 92 LEU A N 1
ATOM 777 C CA . LEU A 1 92 ? -10.912 -3.308 9.648 1.00 95.00 92 LEU A CA 1
ATOM 778 C C . LEU A 1 92 ? -9.954 -4.453 9.980 1.00 95.00 92 LEU A C 1
ATOM 780 O O . LEU A 1 92 ? -10.330 -5.619 9.870 1.00 95.00 92 LEU A O 1
ATOM 784 N N . LYS A 1 93 ? -8.727 -4.123 10.394 1.00 93.62 93 LYS A N 1
ATOM 785 C CA . LYS A 1 93 ? -7.716 -5.100 10.797 1.00 93.62 93 LYS A CA 1
ATOM 786 C C . LYS A 1 93 ? -8.173 -5.894 12.017 1.00 93.62 93 LYS A C 1
ATOM 788 O O . LYS A 1 93 ? -8.121 -7.116 11.987 1.00 93.62 93 LYS A O 1
ATOM 793 N N . GLU A 1 94 ? -8.673 -5.225 13.050 1.00 94.06 94 GLU A N 1
ATOM 794 C CA . GLU A 1 94 ? -9.208 -5.873 14.253 1.00 94.06 94 GLU A CA 1
ATOM 795 C C . GLU A 1 94 ? -10.439 -6.729 13.940 1.00 94.06 94 GLU A C 1
ATOM 797 O O . GLU A 1 94 ? -10.572 -7.841 14.447 1.00 94.06 94 GLU A O 1
ATOM 802 N N . LYS A 1 95 ? -11.326 -6.240 13.065 1.00 95.50 95 LYS A N 1
ATOM 803 C CA . LYS A 1 95 ? -12.572 -6.931 12.715 1.00 95.50 95 LYS A CA 1
ATOM 804 C C . LYS A 1 95 ? -12.355 -8.175 11.850 1.00 95.50 95 LYS A C 1
ATOM 806 O O . LYS A 1 95 ? -13.127 -9.126 11.966 1.00 95.50 95 LYS A O 1
ATOM 811 N N . TYR A 1 96 ? -11.365 -8.161 10.956 1.00 94.31 96 TYR A N 1
ATOM 812 C CA . TYR A 1 96 ? -11.195 -9.203 9.934 1.00 94.31 96 TYR A CA 1
ATOM 813 C C . TYR A 1 96 ? -9.872 -9.966 10.000 1.00 94.31 96 TYR A C 1
ATOM 815 O O . TYR A 1 96 ? -9.739 -10.974 9.315 1.00 94.31 96 TYR A O 1
ATOM 823 N N . GLY A 1 97 ? -8.909 -9.531 10.814 1.00 94.25 97 GLY A N 1
ATOM 824 C CA . GLY A 1 97 ? -7.633 -10.229 10.992 1.00 94.25 97 GLY A CA 1
ATOM 825 C C . GLY A 1 97 ? -6.750 -10.277 9.740 1.00 94.25 97 GLY A C 1
ATOM 826 O O . GLY A 1 97 ? -5.883 -11.141 9.647 1.00 94.25 97 GLY A O 1
ATOM 827 N N . MET A 1 98 ? -6.974 -9.385 8.769 1.00 95.44 98 MET A N 1
ATOM 828 C CA . MET A 1 98 ? -6.215 -9.343 7.515 1.00 95.44 98 MET A CA 1
ATOM 829 C C . MET A 1 98 ? -4.769 -8.888 7.737 1.00 95.44 98 MET A C 1
ATOM 831 O O . MET A 1 98 ? -4.509 -7.994 8.546 1.00 95.44 98 MET A O 1
ATOM 835 N N . ILE A 1 99 ? -3.840 -9.438 6.952 1.00 97.06 99 ILE A N 1
ATOM 836 C CA . ILE A 1 99 ? -2.450 -8.970 6.935 1.00 97.06 99 ILE A CA 1
ATOM 837 C C . ILE A 1 99 ? -2.406 -7.612 6.241 1.00 97.06 99 ILE A C 1
ATOM 839 O O . ILE A 1 99 ? -2.834 -7.468 5.096 1.00 97.06 99 ILE A O 1
ATOM 843 N N . THR A 1 100 ? -1.869 -6.607 6.922 1.00 96.19 100 THR A N 1
ATOM 844 C CA . THR A 1 100 ? -1.797 -5.239 6.403 1.00 96.19 100 THR A CA 1
ATOM 845 C C . THR A 1 100 ? -0.380 -4.900 5.954 1.00 96.19 100 THR A C 1
ATOM 847 O O . THR A 1 100 ? 0.561 -4.888 6.749 1.00 96.19 100 THR A O 1
ATOM 850 N N . VAL A 1 101 ? -0.224 -4.593 4.667 1.00 96.06 101 VAL A N 1
ATOM 851 C CA . VAL A 1 101 ? 1.057 -4.240 4.047 1.00 96.06 101 VAL A CA 1
ATOM 852 C C . VAL A 1 101 ? 0.940 -2.871 3.389 1.00 96.06 101 VAL A C 1
ATOM 854 O O . VAL A 1 101 ? 0.055 -2.651 2.564 1.00 96.06 101 VAL A O 1
ATOM 857 N N . ASN A 1 102 ? 1.858 -1.958 3.701 1.00 94.75 102 ASN A N 1
ATOM 858 C CA . ASN A 1 102 ? 2.046 -0.740 2.912 1.00 94.75 102 ASN A CA 1
ATOM 859 C C . ASN A 1 102 ? 3.399 -0.780 2.216 1.00 94.75 102 ASN A C 1
ATOM 861 O O . ASN A 1 102 ? 4.399 -1.093 2.854 1.00 94.75 102 ASN A O 1
ATOM 865 N N . TRP A 1 103 ? 3.447 -0.414 0.939 1.00 94.25 103 TRP A N 1
ATOM 866 C CA . TRP A 1 103 ? 4.687 -0.252 0.193 1.00 94.25 103 TRP A CA 1
ATOM 867 C C . TRP A 1 103 ? 4.817 1.177 -0.327 1.00 94.25 103 TRP A C 1
ATOM 869 O O . TRP A 1 103 ? 4.013 1.667 -1.126 1.00 94.25 103 TRP A O 1
ATOM 879 N N . LEU A 1 104 ? 5.861 1.851 0.155 1.00 91.69 104 LEU A N 1
ATOM 880 C CA . LEU A 1 104 ? 6.331 3.121 -0.376 1.00 91.69 104 LEU A CA 1
ATOM 881 C C . LEU A 1 104 ? 7.370 2.852 -1.462 1.00 91.69 104 LEU A C 1
ATOM 883 O O . LEU A 1 104 ? 8.535 2.560 -1.172 1.00 91.69 104 LEU A O 1
ATOM 887 N N . CYS A 1 105 ? 6.926 2.935 -2.713 1.00 88.94 105 CYS A N 1
ATOM 888 C CA . CYS A 1 105 ? 7.777 2.649 -3.859 1.00 88.94 105 CYS A CA 1
ATOM 889 C C . CYS A 1 105 ? 8.760 3.803 -4.137 1.00 88.94 105 CYS A C 1
ATOM 891 O O . CYS A 1 105 ? 9.873 3.560 -4.599 1.00 88.94 105 CYS A O 1
ATOM 893 N N . ASP A 1 106 ? 8.387 5.027 -3.753 1.00 87.31 106 ASP A N 1
ATOM 894 C CA . ASP A 1 106 ? 9.260 6.204 -3.721 1.00 87.31 106 ASP A CA 1
ATOM 895 C C . ASP A 1 106 ? 9.602 6.616 -2.288 1.00 87.31 106 ASP A C 1
ATOM 897 O O . ASP A 1 106 ? 8.920 6.268 -1.319 1.00 87.31 106 ASP A O 1
ATOM 901 N N . TYR A 1 107 ? 10.635 7.447 -2.159 1.00 86.00 107 TYR A N 1
ATOM 902 C CA . TYR A 1 107 ? 10.960 8.087 -0.891 1.00 86.00 107 TYR A CA 1
ATOM 903 C C . TYR A 1 107 ? 9.796 8.971 -0.403 1.00 86.00 107 TYR A C 1
ATOM 905 O O . TYR A 1 107 ? 9.335 9.839 -1.155 1.00 86.00 107 TYR A O 1
ATOM 913 N N . PRO A 1 108 ? 9.323 8.819 0.850 1.00 82.62 108 PRO A N 1
ATOM 914 C CA . PRO A 1 108 ? 8.241 9.649 1.360 1.00 82.62 108 PRO A CA 1
ATOM 915 C C . PRO A 1 108 ? 8.700 11.102 1.486 1.00 82.62 108 PRO A C 1
ATOM 917 O O . PRO A 1 108 ? 9.609 11.419 2.253 1.00 82.62 108 PRO A O 1
ATOM 920 N N . ARG A 1 109 ? 8.034 12.002 0.755 1.00 82.06 109 ARG A N 1
ATOM 921 C CA . ARG A 1 109 ? 8.278 13.452 0.842 1.00 82.06 109 ARG A CA 1
ATOM 922 C C . ARG A 1 109 ? 8.017 13.986 2.254 1.00 82.06 109 ARG A C 1
ATOM 924 O O . ARG A 1 109 ? 8.760 14.833 2.733 1.00 82.06 109 ARG A O 1
ATOM 931 N N . GLU A 1 110 ? 6.978 13.470 2.906 1.00 85.50 110 GLU A N 1
ATOM 932 C CA . GLU A 1 110 ? 6.570 13.813 4.271 1.00 85.50 110 GLU A CA 1
ATOM 933 C C . GLU A 1 110 ? 6.905 12.633 5.194 1.00 85.50 110 GLU A C 1
ATOM 935 O O . GLU A 1 110 ? 6.072 11.771 5.474 1.00 85.50 110 GLU A O 1
ATOM 940 N N . PHE A 1 111 ? 8.175 12.550 5.602 1.00 89.00 111 PHE A N 1
ATOM 941 C CA . PHE A 1 111 ? 8.713 11.386 6.315 1.00 89.00 111 PHE A CA 1
ATOM 942 C C . PHE A 1 111 ? 8.007 11.118 7.655 1.00 89.00 111 PHE A C 1
ATOM 944 O O . PHE A 1 111 ? 7.790 9.963 8.009 1.00 89.00 111 PHE A O 1
ATOM 951 N N . ASP A 1 112 ? 7.583 12.163 8.366 1.00 89.19 112 ASP A N 1
ATOM 952 C CA . ASP A 1 112 ? 6.901 12.019 9.660 1.00 89.19 112 ASP A CA 1
ATOM 953 C C . ASP A 1 112 ? 5.540 11.322 9.522 1.00 89.19 112 ASP A C 1
ATOM 955 O O . ASP A 1 112 ? 5.158 10.516 10.373 1.00 89.19 112 ASP A O 1
ATOM 959 N N . ILE A 1 113 ? 4.838 11.553 8.406 1.00 86.94 113 ILE A N 1
ATOM 960 C CA . ILE A 1 113 ? 3.599 10.834 8.085 1.00 86.94 113 ILE A CA 1
ATOM 961 C C . ILE A 1 113 ? 3.909 9.357 7.826 1.00 86.94 113 ILE A C 1
ATOM 963 O O . ILE A 1 113 ? 3.209 8.484 8.337 1.00 86.94 113 ILE A O 1
ATOM 967 N N . ALA A 1 114 ? 4.987 9.061 7.095 1.00 89.62 114 ALA A N 1
ATOM 968 C CA . ALA A 1 114 ? 5.417 7.684 6.876 1.00 89.62 114 ALA A CA 1
ATOM 969 C C . ALA A 1 114 ? 5.744 6.965 8.193 1.00 89.62 114 ALA A C 1
ATOM 971 O O . ALA A 1 114 ? 5.307 5.831 8.369 1.00 89.62 114 ALA A O 1
ATOM 972 N N . CYS A 1 115 ? 6.427 7.622 9.137 1.00 90.88 115 CYS A N 1
ATOM 973 C CA . CYS A 1 115 ? 6.657 7.081 10.480 1.00 90.88 115 CYS A CA 1
ATOM 974 C C . CYS A 1 115 ? 5.341 6.804 11.217 1.00 90.88 115 CYS A C 1
ATOM 976 O O . CYS A 1 115 ? 5.135 5.704 11.725 1.00 90.88 115 CYS A O 1
ATOM 978 N N . HIS A 1 116 ? 4.413 7.767 11.245 1.00 89.19 116 HIS A N 1
ATOM 979 C CA . HIS A 1 116 ? 3.122 7.582 11.913 1.00 89.19 116 HIS A CA 1
ATOM 980 C C . HIS A 1 116 ? 2.368 6.351 11.386 1.00 89.19 116 HIS A C 1
ATOM 982 O O . HIS A 1 116 ? 1.856 5.544 12.167 1.00 89.19 116 HIS A O 1
ATOM 988 N N . TYR A 1 117 ? 2.339 6.186 10.062 1.00 89.88 117 TYR A N 1
ATOM 989 C CA . TYR A 1 117 ? 1.671 5.061 9.420 1.00 89.88 117 TYR A CA 1
ATOM 990 C C . TYR A 1 117 ? 2.451 3.750 9.515 1.00 89.88 117 TYR A C 1
ATOM 992 O O . TYR A 1 117 ? 1.819 2.701 9.558 1.00 89.88 117 TYR A O 1
ATOM 1000 N N . ALA A 1 118 ? 3.782 3.764 9.610 1.00 92.62 118 ALA A N 1
ATOM 1001 C CA . ALA A 1 118 ? 4.578 2.539 9.722 1.00 92.62 118 ALA A CA 1
ATOM 1002 C C . ALA A 1 118 ? 4.184 1.672 10.926 1.00 92.62 118 ALA A C 1
ATOM 1004 O O . ALA A 1 118 ? 4.261 0.450 10.848 1.00 92.62 118 ALA A O 1
ATOM 1005 N N . SER A 1 119 ? 3.694 2.282 12.008 1.00 90.94 119 SER A N 1
ATOM 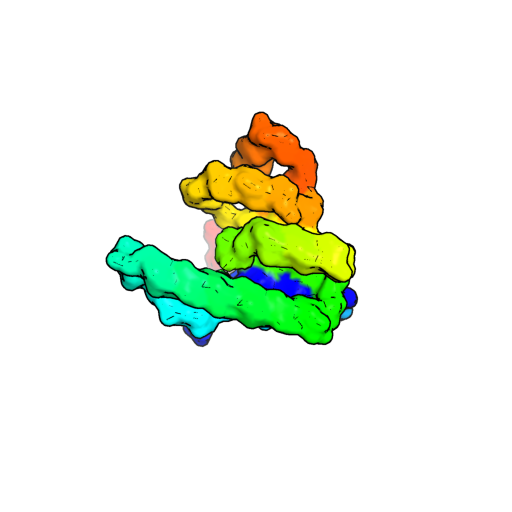1006 C CA . SER A 1 119 ? 3.180 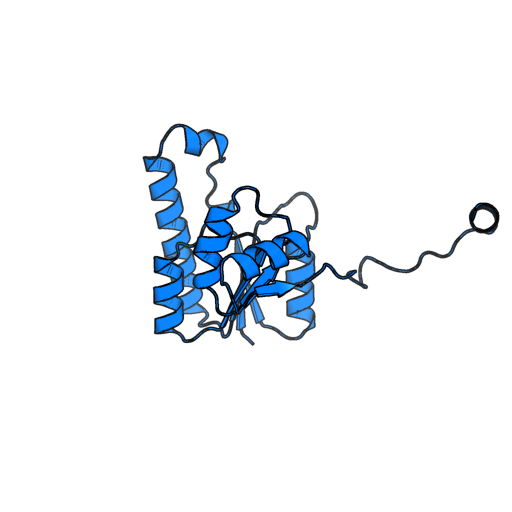1.561 13.181 1.00 90.94 119 SER A CA 1
ATOM 1007 C C . SER A 1 119 ? 1.772 0.976 13.009 1.00 90.94 119 SER A C 1
ATOM 1009 O O . SER A 1 119 ? 1.317 0.243 13.880 1.00 90.94 119 SER A O 1
ATOM 1011 N N . GLN A 1 120 ? 1.064 1.310 11.928 1.00 91.62 120 GLN A N 1
ATOM 1012 C CA . GLN A 1 120 ? -0.323 0.889 11.691 1.00 91.62 120 GLN A CA 1
ATOM 1013 C C . GLN A 1 120 ? -0.420 -0.401 10.865 1.00 91.62 120 GLN A C 1
ATOM 1015 O O . GLN A 1 120 ? -1.454 -1.068 10.881 1.00 91.62 120 GLN A O 1
ATOM 1020 N N . PHE A 1 121 ? 0.650 -0.756 10.150 1.00 94.31 121 PHE A N 1
ATOM 1021 C CA . PHE A 1 121 ? 0.707 -1.926 9.277 1.00 94.31 121 PHE A CA 1
ATOM 1022 C C . PHE A 1 121 ? 1.477 -3.076 9.933 1.00 94.31 121 PHE A C 1
ATOM 1024 O O . PHE A 1 121 ? 2.389 -2.857 10.730 1.00 94.31 121 PHE A O 1
ATOM 1031 N N . ASP A 1 122 ? 1.132 -4.312 9.571 1.00 95.75 122 ASP A N 1
ATOM 1032 C CA . ASP A 1 122 ? 1.913 -5.497 9.952 1.00 95.75 122 ASP A CA 1
ATOM 1033 C C . ASP A 1 122 ? 3.276 -5.495 9.275 1.00 95.75 122 ASP A C 1
ATOM 1035 O O . ASP A 1 122 ? 4.268 -5.846 9.906 1.00 95.75 122 ASP A O 1
ATOM 1039 N N . HIS A 1 123 ? 3.323 -5.046 8.018 1.00 96.50 123 HIS A N 1
ATOM 1040 C CA . HIS A 1 123 ? 4.550 -4.890 7.250 1.00 96.50 123 HIS A CA 1
ATOM 1041 C C . HIS A 1 123 ? 4.579 -3.550 6.520 1.00 96.50 123 HIS A C 1
ATOM 1043 O O . HIS A 1 123 ? 3.631 -3.162 5.836 1.00 96.50 123 HIS A O 1
ATOM 1049 N N . PHE A 1 124 ? 5.709 -2.859 6.616 1.00 95.62 124 PHE A N 1
ATOM 1050 C CA . PHE A 1 124 ? 5.925 -1.591 5.938 1.00 95.62 124 PHE A CA 1
ATOM 1051 C C . PHE A 1 124 ? 7.161 -1.674 5.039 1.00 95.62 124 PHE A C 1
ATOM 1053 O O . PHE A 1 124 ? 8.302 -1.770 5.493 1.00 95.62 124 PHE A O 1
ATOM 1060 N N . LEU A 1 125 ? 6.923 -1.685 3.737 1.00 96.12 125 LEU A N 1
ATOM 1061 C CA . LEU A 1 125 ? 7.922 -1.901 2.706 1.00 96.12 125 LEU A CA 1
ATOM 1062 C C . LEU A 1 125 ? 8.402 -0.561 2.148 1.00 96.12 125 LEU A C 1
ATOM 1064 O O . LEU A 1 125 ? 7.608 0.347 1.892 1.00 96.12 125 LEU A O 1
ATOM 1068 N N . VAL A 1 126 ? 9.706 -0.449 1.920 1.00 95.25 126 VAL A N 1
ATOM 1069 C CA . VAL A 1 126 ? 10.331 0.716 1.282 1.00 95.25 126 VAL A CA 1
ATOM 1070 C C . VAL A 1 126 ? 11.318 0.270 0.213 1.00 95.25 126 VAL A C 1
ATOM 1072 O O . VAL A 1 126 ? 12.037 -0.709 0.403 1.00 95.25 126 VAL A O 1
ATOM 1075 N N . SER A 1 127 ? 11.403 1.008 -0.892 1.00 93.56 127 SER A N 1
ATOM 1076 C CA . SER A 1 127 ? 12.336 0.671 -1.980 1.00 93.56 127 SER A CA 1
ATOM 1077 C C . SER A 1 127 ? 13.775 1.146 -1.738 1.00 93.56 127 SER A C 1
ATOM 1079 O O . SER A 1 127 ? 14.709 0.619 -2.335 1.00 93.56 127 SER A O 1
ATOM 1081 N N . GLY A 1 128 ? 13.975 2.145 -0.868 1.00 92.38 128 GLY A N 1
ATOM 1082 C CA . GLY A 1 128 ? 15.274 2.780 -0.624 1.00 92.38 128 GLY A CA 1
ATOM 1083 C C . GLY A 1 128 ? 15.882 2.443 0.739 1.00 92.38 128 GLY A C 1
ATOM 1084 O O . GLY A 1 128 ? 15.207 2.506 1.769 1.00 92.38 128 GLY A O 1
ATOM 1085 N N . SER A 1 129 ? 17.189 2.169 0.764 1.00 94.38 129 SER A N 1
ATOM 1086 C CA . SER A 1 129 ? 17.935 1.857 1.992 1.00 94.38 129 SER A CA 1
ATOM 1087 C C . SER A 1 129 ? 17.971 3.015 3.001 1.00 94.38 129 SER A C 1
ATOM 1089 O O . SER A 1 129 ? 17.921 2.764 4.205 1.00 94.38 129 SER A O 1
ATOM 1091 N N . ASP A 1 130 ? 17.990 4.277 2.549 1.00 94.19 130 ASP A N 1
ATOM 1092 C CA . ASP A 1 130 ? 17.932 5.437 3.455 1.00 94.19 130 ASP A CA 1
ATOM 1093 C C . ASP A 1 130 ? 16.594 5.517 4.206 1.00 94.19 130 ASP A C 1
ATOM 1095 O O . ASP A 1 130 ? 16.582 5.681 5.427 1.00 94.19 130 ASP A O 1
ATOM 1099 N N . ALA A 1 131 ? 15.471 5.323 3.505 1.00 93.75 131 ALA A N 1
ATOM 1100 C CA . ALA A 1 131 ? 14.149 5.320 4.130 1.00 93.75 131 ALA A CA 1
ATOM 1101 C C . ALA A 1 131 ? 14.043 4.206 5.182 1.00 93.75 131 ALA A C 1
ATOM 1103 O O . ALA A 1 131 ? 13.589 4.454 6.300 1.00 93.75 131 ALA A O 1
ATOM 1104 N N . LEU A 1 132 ? 14.545 3.006 4.861 1.00 96.06 132 LEU A N 1
ATOM 1105 C CA . LEU A 1 132 ? 14.589 1.885 5.799 1.00 96.06 132 LEU A CA 1
ATOM 1106 C C . LEU A 1 132 ? 15.402 2.227 7.050 1.00 96.06 132 LEU A C 1
ATOM 1108 O O . LEU A 1 132 ? 14.946 2.002 8.172 1.00 96.06 132 LEU A O 1
ATOM 1112 N N . ARG A 1 133 ? 16.607 2.777 6.863 1.00 95.88 133 ARG A N 1
ATOM 1113 C CA . ARG A 1 133 ? 17.494 3.173 7.961 1.00 95.88 133 ARG A CA 1
ATOM 1114 C C . ARG A 1 133 ? 16.808 4.184 8.875 1.00 95.88 133 ARG A C 1
ATOM 1116 O O . ARG A 1 133 ? 16.807 3.996 10.088 1.00 95.88 133 ARG A O 1
ATOM 1123 N N . ARG A 1 134 ? 16.205 5.232 8.309 1.00 95.69 134 ARG A N 1
ATOM 1124 C CA . ARG A 1 134 ? 15.511 6.272 9.080 1.00 95.69 134 ARG A CA 1
ATOM 1125 C C . ARG A 1 134 ? 14.304 5.721 9.848 1.00 95.69 134 ARG A C 1
ATOM 1127 O O . ARG A 1 134 ? 14.147 6.061 11.015 1.00 95.69 134 ARG A O 1
ATOM 1134 N N . LEU A 1 135 ? 13.500 4.839 9.245 1.00 95.62 135 LEU A N 1
ATOM 1135 C CA . LEU A 1 135 ? 12.358 4.208 9.922 1.00 95.62 135 LEU A CA 1
ATOM 1136 C C . LEU A 1 135 ? 12.808 3.320 11.093 1.00 95.62 135 LEU A C 1
ATOM 1138 O O . LEU A 1 135 ? 12.209 3.353 12.165 1.00 95.62 135 LEU A O 1
ATOM 1142 N N . ARG A 1 136 ? 13.899 2.564 10.925 1.00 96.56 136 ARG A N 1
ATOM 1143 C CA . ARG A 1 136 ? 14.474 1.755 12.012 1.00 96.56 136 ARG A CA 1
ATOM 1144 C C . ARG A 1 136 ? 15.024 2.613 13.146 1.00 96.56 136 ARG A C 1
ATOM 1146 O O . ARG A 1 136 ? 14.801 2.288 14.307 1.00 96.56 136 ARG A O 1
ATOM 1153 N N . LEU A 1 137 ? 15.698 3.720 12.824 1.00 96.69 137 LEU A N 1
ATOM 1154 C CA . LEU A 1 137 ? 16.167 4.688 13.825 1.00 96.69 137 LEU A CA 1
ATOM 1155 C C . LEU A 1 137 ? 15.007 5.347 14.586 1.00 96.69 137 LEU A C 1
ATOM 1157 O O . LEU A 1 137 ? 15.161 5.659 15.760 1.00 96.69 137 LEU A O 1
ATOM 1161 N N . ALA A 1 138 ? 13.844 5.500 13.949 1.00 95.50 138 ALA A N 1
ATOM 1162 C CA . ALA A 1 138 ? 12.608 5.947 14.592 1.00 95.50 138 ALA A CA 1
ATOM 1163 C C . ALA A 1 138 ? 11.904 4.849 15.426 1.00 95.50 138 ALA A C 1
ATOM 1165 O O . ALA A 1 138 ? 10.855 5.100 16.010 1.00 95.50 138 ALA A O 1
ATOM 1166 N N . GLY A 1 139 ? 12.471 3.638 15.510 1.00 96.44 139 GLY A N 1
ATOM 1167 C CA . GLY A 1 139 ? 11.980 2.550 16.362 1.00 96.44 139 GLY A CA 1
ATOM 1168 C C . GLY A 1 139 ? 11.023 1.564 15.686 1.00 96.44 139 GLY A C 1
ATOM 1169 O O . GLY A 1 139 ? 10.563 0.623 16.338 1.00 96.44 139 GLY A O 1
ATOM 1170 N N . HIS A 1 140 ? 10.735 1.718 14.390 1.00 96.56 140 HIS A N 1
ATOM 1171 C CA . HIS A 1 140 ? 9.866 0.785 13.671 1.00 96.56 140 HIS A CA 1
ATOM 1172 C C . HIS A 1 140 ? 10.589 -0.542 13.405 1.00 96.56 140 HIS A C 1
ATOM 1174 O O . HIS A 1 140 ? 11.683 -0.569 12.838 1.00 96.56 140 HIS A O 1
ATOM 1180 N N . LYS A 1 141 ? 9.968 -1.657 13.811 1.00 94.25 141 LYS A N 1
ATOM 1181 C CA . LYS A 1 141 ? 10.558 -3.006 13.716 1.00 94.25 141 LYS A CA 1
ATOM 1182 C C . LYS A 1 141 ? 10.119 -3.771 12.469 1.00 94.25 141 LYS A C 1
ATOM 1184 O O . LYS A 1 141 ? 10.932 -4.467 11.870 1.00 94.25 141 LYS A O 1
ATOM 1189 N N . ASN A 1 142 ? 8.875 -3.582 12.038 1.00 95.88 142 ASN A N 1
ATOM 1190 C CA . ASN A 1 142 ? 8.290 -4.312 10.911 1.00 95.88 142 ASN A CA 1
ATOM 1191 C C . ASN A 1 142 ? 8.454 -3.556 9.585 1.00 95.88 142 ASN A C 1
ATOM 1193 O O . ASN A 1 142 ? 7.521 -3.410 8.796 1.00 95.88 142 ASN A O 1
ATOM 1197 N N . VAL A 1 143 ? 9.657 -3.020 9.375 1.00 97.06 143 VAL A N 1
ATOM 1198 C CA . VAL A 1 143 ? 10.033 -2.275 8.172 1.00 97.06 143 VAL A CA 1
ATOM 1199 C C . VAL A 1 143 ? 11.061 -3.062 7.368 1.00 97.06 143 VAL A C 1
ATOM 1201 O O . VAL A 1 143 ? 12.066 -3.545 7.910 1.00 97.06 143 VAL A O 1
ATOM 1204 N N . HIS A 1 144 ? 10.822 -3.185 6.064 1.00 97.31 144 HIS A N 1
ATOM 1205 C CA . HIS A 1 144 ? 11.588 -4.070 5.188 1.00 97.31 144 HIS A CA 1
ATOM 1206 C C . HIS A 1 144 ? 12.005 -3.359 3.898 1.00 97.31 144 HIS A C 1
ATOM 1208 O O . HIS A 1 144 ? 11.260 -2.541 3.356 1.00 97.31 144 HIS A O 1
ATOM 1214 N N . LEU A 1 145 ? 13.203 -3.687 3.402 1.00 96.56 145 LEU A N 1
ATOM 1215 C CA . LEU A 1 145 ? 13.619 -3.285 2.061 1.00 96.56 145 LEU A CA 1
ATOM 1216 C C . LEU A 1 145 ? 12.876 -4.159 1.049 1.00 96.56 145 LEU A C 1
ATOM 1218 O O . LEU A 1 145 ? 12.961 -5.383 1.129 1.00 96.56 145 LEU A O 1
ATOM 1222 N N . PHE A 1 146 ? 12.188 -3.537 0.102 1.00 95.44 146 PHE A N 1
ATOM 1223 C CA . PHE A 1 146 ? 11.520 -4.219 -1.000 1.00 95.44 146 PHE A CA 1
ATOM 1224 C C . PHE A 1 146 ? 11.801 -3.445 -2.295 1.00 95.44 146 PHE A C 1
ATOM 1226 O O . PHE A 1 146 ? 11.047 -2.536 -2.651 1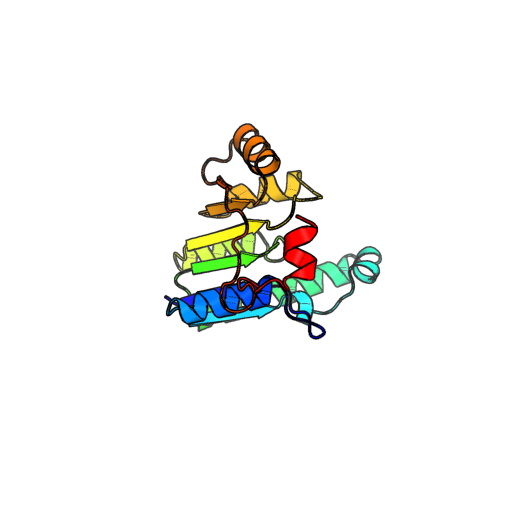.00 95.44 146 PHE A O 1
ATOM 1233 N N . PRO A 1 147 ? 12.956 -3.708 -2.937 1.00 90.56 147 PRO A N 1
ATOM 1234 C CA . PRO A 1 147 ? 13.359 -2.994 -4.137 1.00 90.56 147 PRO A CA 1
ATOM 1235 C C . PRO A 1 147 ? 12.512 -3.433 -5.334 1.00 90.56 147 PRO A C 1
ATOM 1237 O O . PRO A 1 147 ? 11.883 -4.491 -5.330 1.00 90.56 147 PRO A O 1
ATOM 1240 N N . PHE A 1 148 ? 12.531 -2.621 -6.385 1.00 89.75 148 PHE A N 1
ATOM 1241 C CA . PHE A 1 148 ? 11.880 -2.974 -7.638 1.00 89.75 148 PHE A CA 1
ATOM 1242 C C . PHE A 1 148 ? 12.525 -4.196 -8.291 1.00 89.75 148 PHE A C 1
ATOM 1244 O O . PHE A 1 148 ? 13.742 -4.376 -8.244 1.00 89.75 148 PHE A O 1
ATOM 1251 N N . ALA A 1 149 ? 11.688 -4.987 -8.954 1.00 87.94 149 ALA A N 1
ATOM 1252 C CA . ALA A 1 149 ? 12.100 -6.062 -9.839 1.00 87.94 149 ALA A CA 1
ATOM 1253 C C . ALA A 1 149 ? 11.691 -5.740 -11.281 1.00 87.94 149 ALA A C 1
ATOM 1255 O O . ALA A 1 149 ? 10.760 -4.966 -11.522 1.00 87.94 149 ALA A O 1
ATOM 1256 N N . CYS A 1 150 ? 12.381 -6.350 -12.241 1.00 87.75 150 CYS A N 1
ATOM 1257 C CA . CYS A 1 150 ? 11.989 -6.290 -13.642 1.00 87.75 150 CYS A CA 1
ATOM 1258 C C . CYS A 1 150 ? 10.776 -7.190 -13.878 1.00 87.75 150 CYS A C 1
ATOM 1260 O O . CYS A 1 150 ? 10.773 -8.345 -13.459 1.00 87.75 150 CYS A O 1
ATOM 1262 N N . GLU A 1 151 ? 9.775 -6.685 -14.596 1.00 88.12 151 GLU A N 1
ATOM 1263 C CA . GLU A 1 151 ? 8.666 -7.516 -15.068 1.00 88.12 151 GLU A CA 1
ATOM 1264 C C . GLU A 1 151 ? 9.097 -8.268 -16.339 1.00 88.12 151 GLU A C 1
ATOM 1266 O O . GLU A 1 151 ? 9.232 -7.615 -17.380 1.00 88.12 151 GLU A O 1
ATOM 1271 N N . PRO A 1 152 ? 9.307 -9.598 -16.294 1.00 85.12 152 PRO A N 1
ATOM 1272 C CA . PRO A 1 152 ? 9.878 -10.364 -17.406 1.00 85.12 152 PRO A CA 1
ATOM 1273 C C . PRO A 1 152 ? 8.996 -10.396 -18.660 1.00 85.12 152 PRO A C 1
ATOM 1275 O O . PRO A 1 152 ? 9.496 -10.640 -19.759 1.00 85.12 152 PRO A O 1
ATOM 1278 N N . LEU A 1 153 ? 7.688 -10.137 -18.541 1.00 86.06 153 LEU A N 1
ATOM 1279 C CA . LEU A 1 153 ? 6.822 -10.043 -19.718 1.00 86.06 153 LEU A CA 1
ATOM 1280 C C . LEU A 1 153 ? 7.116 -8.811 -20.582 1.00 86.06 153 LEU A C 1
ATOM 1282 O O . LEU A 1 153 ? 6.943 -8.886 -21.800 1.00 86.06 153 LEU A O 1
ATOM 1286 N N . TYR A 1 154 ? 7.582 -7.714 -19.978 1.00 84.50 154 TYR A N 1
ATOM 1287 C CA . TYR A 1 154 ? 7.873 -6.457 -20.681 1.00 84.50 154 TYR A CA 1
ATOM 1288 C C . TYR A 1 154 ? 9.377 -6.180 -20.804 1.00 84.50 154 TYR A C 1
ATOM 1290 O O . TYR A 1 154 ? 9.813 -5.621 -21.805 1.00 84.50 154 TYR A O 1
ATOM 1298 N N . HIS A 1 155 ? 10.178 -6.594 -19.820 1.00 85.81 155 HIS A N 1
ATOM 1299 C CA . HIS A 1 155 ? 11.626 -6.396 -19.788 1.00 85.81 155 HIS A CA 1
ATOM 1300 C C . HIS A 1 155 ? 12.316 -7.682 -20.230 1.00 85.81 155 HIS A C 1
ATOM 1302 O O . HIS A 1 155 ? 12.533 -8.594 -19.431 1.00 85.81 155 HIS A O 1
ATOM 1308 N N . LYS A 1 156 ? 12.637 -7.754 -21.521 1.00 85.94 156 LYS A N 1
ATOM 1309 C CA . LYS A 1 156 ? 13.319 -8.896 -22.134 1.00 85.94 156 LYS A CA 1
ATOM 1310 C C . LYS A 1 156 ? 14.713 -8.484 -22.600 1.00 85.94 156 LYS A C 1
ATOM 1312 O O . LYS A 1 156 ? 14.893 -7.321 -22.967 1.00 85.94 156 LYS A O 1
ATOM 1317 N N . PRO A 1 157 ? 15.685 -9.412 -22.604 1.00 85.62 157 PRO A N 1
ATOM 1318 C CA . PRO A 1 157 ? 16.942 -9.192 -23.302 1.00 85.62 157 PRO A CA 1
ATOM 1319 C C . PRO A 1 157 ? 16.673 -8.775 -24.750 1.00 85.62 157 PRO A C 1
ATOM 1321 O O . PRO A 1 157 ? 15.747 -9.287 -25.383 1.00 85.62 157 PRO A O 1
ATOM 1324 N N . VAL A 1 158 ? 17.475 -7.843 -25.253 1.00 87.56 158 VAL A N 1
ATOM 1325 C CA . VAL A 1 158 ? 17.443 -7.411 -26.651 1.00 87.56 158 VAL A CA 1
ATOM 1326 C C . VAL A 1 158 ? 18.673 -7.993 -27.334 1.00 87.56 158 VAL A C 1
ATOM 1328 O O . VAL A 1 158 ? 19.765 -7.938 -26.768 1.00 87.56 158 VAL A O 1
ATOM 1331 N N . GLU A 1 159 ? 18.496 -8.570 -28.520 1.00 89.88 15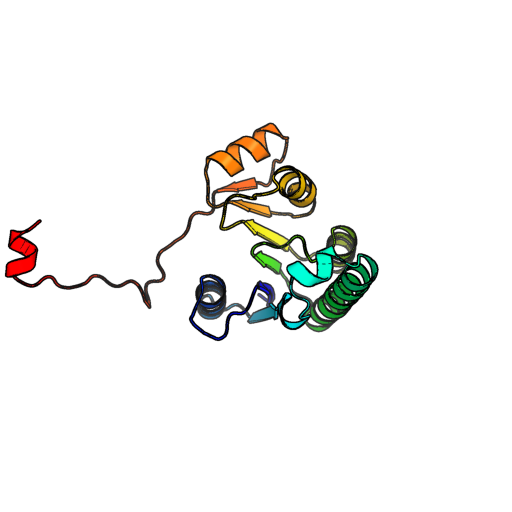9 GLU A N 1
ATOM 1332 C CA . GLU A 1 159 ? 19.623 -8.952 -29.371 1.00 89.88 159 GLU A CA 1
ATOM 1333 C C . GLU A 1 159 ? 20.230 -7.691 -29.980 1.00 89.88 159 GLU A C 1
ATOM 1335 O O . GLU A 1 159 ? 19.526 -6.886 -30.591 1.00 89.88 159 GLU A O 1
ATOM 1340 N N . LEU A 1 160 ? 21.531 -7.507 -29.773 1.00 91.44 160 LEU A N 1
ATOM 1341 C CA . LEU A 1 160 ? 22.259 -6.377 -30.328 1.00 91.44 160 LEU A CA 1
ATOM 1342 C C . LEU A 1 160 ? 22.579 -6.640 -31.798 1.00 91.44 160 LEU A C 1
ATOM 1344 O O . LEU A 1 160 ? 22.895 -7.764 -32.191 1.00 91.44 160 LEU A O 1
ATOM 1348 N N . SER A 1 161 ? 22.545 -5.592 -32.614 1.00 92.00 161 SER A N 1
ATOM 1349 C CA . SER A 1 161 ? 23.136 -5.650 -33.950 1.00 92.00 161 SER A CA 1
ATOM 1350 C C . SER A 1 161 ? 24.672 -5.721 -33.871 1.00 92.00 161 SER A C 1
ATOM 1352 O O . SER A 1 161 ? 25.267 -5.212 -32.913 1.00 92.00 161 SER A O 1
ATOM 1354 N N . PRO A 1 162 ? 25.355 -6.276 -34.892 1.00 93.50 162 PRO A N 1
ATOM 1355 C CA . PRO A 1 162 ? 26.820 -6.294 -34.949 1.00 93.50 162 PRO A CA 1
ATOM 1356 C C . PRO A 1 162 ? 27.469 -4.903 -34.815 1.00 93.50 162 PRO A C 1
ATOM 1358 O O . PRO A 1 162 ? 28.608 -4.774 -34.365 1.00 93.50 162 PRO A O 1
ATOM 1361 N N . GLU A 1 163 ? 26.775 -3.842 -35.232 1.00 93.31 163 GLU A N 1
ATOM 1362 C CA . GLU A 1 163 ? 27.205 -2.450 -35.090 1.00 93.31 163 GLU A CA 1
ATOM 1363 C C . GLU A 1 163 ? 27.079 -1.920 -33.654 1.00 93.31 163 GLU A C 1
ATOM 1365 O O . GLU A 1 163 ? 27.883 -1.077 -33.248 1.00 93.31 163 GLU A O 1
ATOM 1370 N N . GLU A 1 164 ? 26.080 -2.380 -32.899 1.00 91.75 164 GLU A N 1
ATOM 1371 C CA . GLU A 1 164 ? 25.875 -2.030 -31.489 1.00 91.75 164 GLU A CA 1
ATOM 1372 C C . GLU A 1 164 ? 26.859 -2.771 -30.582 1.00 91.75 164 GLU A C 1
ATOM 1374 O O . GLU A 1 164 ? 27.416 -2.154 -29.676 1.00 91.75 164 GLU A O 1
ATOM 1379 N N . GLU A 1 165 ? 27.159 -4.042 -30.873 1.00 88.50 165 GLU A N 1
ATOM 1380 C CA . GLU A 1 165 ? 28.171 -4.813 -30.136 1.00 88.50 165 GLU A CA 1
ATOM 1381 C C . GLU A 1 165 ? 29.559 -4.165 -30.199 1.00 88.50 165 GLU A C 1
ATOM 1383 O O . GLU A 1 165 ? 30.282 -4.150 -29.210 1.00 88.50 165 GLU A O 1
ATOM 1388 N N . LYS A 1 166 ? 29.924 -3.564 -31.337 1.00 89.69 166 LYS A N 1
ATOM 1389 C CA . LYS A 1 166 ? 31.214 -2.869 -31.506 1.00 89.69 166 LYS A CA 1
ATOM 1390 C C . LYS A 1 166 ? 31.340 -1.569 -30.698 1.00 89.69 166 LYS A C 1
ATOM 1392 O O . LYS A 1 166 ? 32.428 -0.996 -30.677 1.00 89.69 166 LYS A O 1
ATOM 1397 N N . LYS A 1 167 ? 30.248 -1.056 -30.118 1.00 86.31 167 LYS A N 1
ATOM 1398 C CA . LYS A 1 167 ? 30.208 0.208 -29.356 1.00 86.31 167 LYS A CA 1
ATOM 1399 C C . LYS A 1 167 ? 30.162 0.012 -27.834 1.00 86.31 167 LYS A C 1
ATOM 1401 O O . LYS A 1 167 ? 30.193 1.021 -27.126 1.00 86.31 167 LYS A O 1
ATOM 1406 N N . LEU A 1 168 ? 30.050 -1.228 -27.356 1.00 76.62 168 LEU A N 1
ATOM 1407 C CA . LEU A 1 168 ? 30.158 -1.605 -25.940 1.00 76.62 168 LEU A CA 1
ATOM 1408 C C . LEU A 1 168 ? 31.624 -1.782 -25.532 1.00 76.62 168 LEU A C 1
ATOM 1410 O O . LEU A 1 168 ? 31.933 -1.419 -24.376 1.00 76.62 168 LEU A O 1
#

Secondary structure (DSSP, 8-state):
-EEEEEE---TTS--HHHHHHHHHHHTT-EEEEEEGGGG---HHHHTT-HHHHHHHHHHHHHHHHHHHHHH--SEEEEES--SS-HHHHHHHHHHH--EEEEEESS--SSHHHHHHHHTTSSEEEES-HHHHHHHHHTT-SSEEE------TTT----PPPHHHHTT-